Protein AF-A0AB35K4X9-F1 (afdb_monomer_lite)

Sequence (150 aa):
MNKKLKATFRNKPYPLAIEMRPLWRICLVILIIKNMIIKNRATDLKKLNILLWMTIKHQNRQIFERFLLDKNAPIPFISSDQANYVAIELAFNKDFIKLSYDEKIYLTSKSEHLYNLIIENNLFKDEIDFMSNFGYRLTQKNIDKIIGKS

Organism: NCBI:txid1785128

pLDDT: mean 88.16, std 12.35, range [44.03, 98.19]

Radius of gyration: 18.97 Å; chains: 1; bounding box: 40×63×52 Å

Foldseek 3Di:
DDDDDDDDDDPDPDPDDLLLDLVSLLLLLLLLCVLCVVVVHWDAPLLSLVLSQCLPPPVCVVLLQCVLPPVPRDQDADDDDVSNVVSVVVCVVVQQWDADPVRTIDGDPVSVVSNVVCVVVVHPVVSNVSCNVGSNSCDPVSSCVNVVND

Structure (mmCIF, N/CA/C/O backbone):
data_AF-A0AB35K4X9-F1
#
_entry.id   AF-A0AB35K4X9-F1
#
loop_
_atom_site.group_PDB
_atom_site.id
_atom_site.type_symbol
_atom_site.label_atom_id
_atom_site.label_alt_id
_atom_site.label_comp_id
_atom_site.label_asym_id
_atom_site.label_entity_id
_atom_site.label_seq_id
_atom_site.pdbx_PDB_ins_code
_atom_site.Cartn_x
_atom_site.Cartn_y
_atom_site.Cartn_z
_atom_site.occupancy
_atom_site.B_iso_or_equiv
_atom_site.auth_seq_id
_atom_site.auth_comp_id
_atom_site.auth_asym_id
_atom_site.auth_atom_id
_atom_site.pdbx_PDB_model_num
ATOM 1 N N . MET A 1 1 ? -14.667 52.652 -32.546 1.00 44.03 1 MET A N 1
ATOM 2 C CA . MET A 1 1 ? -15.553 51.465 -32.528 1.00 44.03 1 MET A CA 1
ATOM 3 C C . MET A 1 1 ? -14.891 50.390 -31.660 1.00 44.03 1 MET A C 1
ATOM 5 O O . MET A 1 1 ? -13.968 49.736 -32.122 1.00 44.03 1 MET A O 1
ATOM 9 N N . ASN A 1 2 ? -15.264 50.276 -30.378 1.00 48.00 2 ASN A N 1
ATOM 10 C CA . ASN A 1 2 ? -14.611 49.368 -29.418 1.00 48.00 2 ASN A CA 1
ATOM 11 C C . ASN A 1 2 ? -15.219 47.958 -29.494 1.00 48.00 2 ASN A C 1
ATOM 13 O O . ASN A 1 2 ? -16.334 47.737 -29.024 1.00 48.00 2 ASN A O 1
ATOM 17 N N . LYS A 1 3 ? -14.487 46.988 -30.057 1.00 57.12 3 LYS A N 1
ATOM 18 C CA . LYS A 1 3 ? -14.854 45.565 -29.972 1.00 57.12 3 LYS A CA 1
ATOM 19 C C . LYS A 1 3 ? -14.529 45.047 -28.567 1.00 57.12 3 LYS A C 1
ATOM 21 O O . LYS A 1 3 ? -13.366 44.856 -28.231 1.00 57.12 3 LYS A O 1
ATOM 26 N N . LYS A 1 4 ? -15.556 44.793 -27.749 1.00 59.56 4 LYS A N 1
ATOM 27 C CA . LYS A 1 4 ? -15.404 44.029 -26.501 1.00 59.56 4 LYS A CA 1
ATOM 28 C C . LYS A 1 4 ? -15.117 42.566 -26.846 1.00 59.56 4 LYS A C 1
ATOM 30 O O . LYS A 1 4 ? -15.972 41.880 -27.404 1.00 59.56 4 LYS A O 1
ATOM 35 N N . LEU A 1 5 ? -13.921 42.093 -26.505 1.00 65.56 5 LEU A N 1
ATOM 36 C CA . LEU A 1 5 ? -13.577 40.674 -26.542 1.00 65.56 5 LEU A CA 1
ATOM 37 C C . LEU A 1 5 ? -14.341 39.954 -25.426 1.00 65.56 5 LEU A C 1
ATOM 39 O O . LEU A 1 5 ? -14.222 40.301 -24.252 1.00 65.56 5 LEU A O 1
ATOM 43 N N . LYS A 1 6 ? -15.151 38.962 -25.796 1.00 66.12 6 LYS A N 1
ATOM 44 C CA . LYS A 1 6 ? -15.899 38.121 -24.858 1.00 66.12 6 LYS A CA 1
ATOM 45 C C . LYS A 1 6 ? -15.095 36.839 -24.643 1.00 66.12 6 LYS A C 1
ATOM 47 O O . LYS A 1 6 ? -15.059 35.985 -25.523 1.00 66.12 6 LYS A O 1
ATOM 52 N N . ALA A 1 7 ? -14.414 36.724 -23.504 1.00 64.06 7 ALA A N 1
ATOM 53 C CA . ALA A 1 7 ? -13.701 35.503 -23.142 1.00 64.06 7 ALA A CA 1
ATOM 54 C C . ALA A 1 7 ? -14.718 34.383 -22.872 1.00 64.06 7 ALA A C 1
ATOM 56 O O . ALA A 1 7 ? -15.477 34.430 -21.906 1.00 64.06 7 ALA A O 1
ATOM 57 N N . THR A 1 8 ? -14.772 33.385 -23.750 1.00 62.84 8 THR A N 1
ATOM 58 C CA . THR A 1 8 ? -15.554 32.163 -23.532 1.00 62.84 8 THR A CA 1
ATOM 59 C C . THR A 1 8 ? -14.665 31.099 -22.907 1.00 62.84 8 THR A C 1
ATOM 61 O O . THR A 1 8 ? -13.828 30.514 -23.593 1.00 62.84 8 THR A O 1
ATOM 64 N N . PHE A 1 9 ? -14.863 30.818 -21.620 1.00 63.72 9 PHE A N 1
ATOM 65 C CA . PHE A 1 9 ? -14.239 29.679 -20.952 1.00 63.72 9 PHE A CA 1
ATOM 66 C C . PHE A 1 9 ? -14.918 28.390 -21.423 1.00 63.72 9 PHE A C 1
ATOM 68 O O . PHE A 1 9 ? -16.064 28.109 -21.077 1.00 63.72 9 PHE A O 1
ATOM 75 N N . ARG A 1 10 ? -14.223 27.604 -22.250 1.00 55.53 10 ARG A N 1
ATOM 76 C CA . ARG A 1 10 ? -14.644 26.239 -22.584 1.00 55.53 10 ARG A CA 1
ATOM 77 C C . ARG A 1 10 ? -14.019 25.284 -21.572 1.00 55.53 10 ARG A C 1
ATOM 79 O O . ARG A 1 10 ? -12.851 24.934 -21.711 1.00 55.53 10 ARG A O 1
ATOM 86 N N . ASN A 1 11 ? -14.807 24.831 -20.598 1.00 56.41 11 ASN A N 1
ATOM 87 C CA . ASN A 1 11 ? -14.474 23.676 -19.760 1.00 56.41 11 ASN A CA 1
ATOM 88 C C . ASN A 1 11 ? -14.529 22.404 -20.620 1.00 56.41 11 ASN A C 1
ATOM 90 O O . ASN A 1 11 ? -15.514 21.669 -20.609 1.00 56.41 11 ASN A O 1
ATOM 94 N N . LYS A 1 12 ? -13.493 22.153 -21.425 1.00 56.94 12 LYS A N 1
ATOM 95 C CA . LYS A 1 12 ? -13.304 20.820 -21.999 1.00 56.94 12 LYS A CA 1
ATOM 96 C C . LYS A 1 12 ? -12.804 19.908 -20.874 1.00 56.94 12 LYS A C 1
ATOM 98 O O . LYS A 1 12 ? -11.791 20.251 -20.265 1.00 56.94 12 LYS A O 1
ATOM 103 N N . PRO A 1 13 ? -13.470 18.778 -20.580 1.00 58.12 13 PRO A N 1
ATOM 104 C CA . PRO A 1 13 ? -12.942 17.811 -19.630 1.00 58.12 13 PRO A CA 1
ATOM 105 C C . PRO A 1 13 ? -11.598 17.309 -20.164 1.00 58.12 13 PRO A C 1
ATOM 107 O O . PRO A 1 13 ? -11.534 16.684 -21.221 1.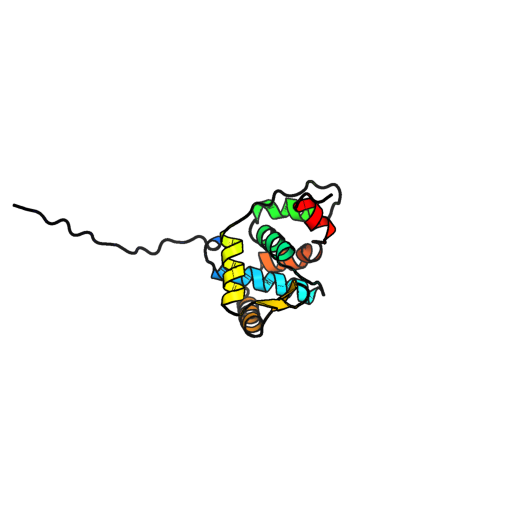00 58.12 13 PRO A O 1
ATOM 110 N N . TYR A 1 14 ? -10.511 17.645 -19.472 1.00 58.84 14 TYR A N 1
ATOM 111 C CA . TYR A 1 14 ? -9.199 17.113 -19.808 1.00 58.84 14 TYR A CA 1
ATOM 112 C C . TYR A 1 14 ? -9.155 15.645 -19.364 1.00 58.84 14 TYR A C 1
ATOM 114 O O . TYR A 1 14 ? -9.520 15.356 -18.218 1.00 58.84 14 TYR A O 1
ATOM 122 N N . PRO A 1 15 ? -8.729 14.704 -20.221 1.00 61.16 15 PRO A N 1
ATOM 123 C CA . PRO A 1 15 ? -8.514 13.330 -19.801 1.00 61.16 15 PRO A CA 1
ATOM 124 C C . PRO A 1 15 ? -7.328 13.293 -18.828 1.00 61.16 15 PRO A C 1
ATOM 126 O O . PRO A 1 15 ? -6.170 13.220 -19.225 1.00 61.16 15 PRO A O 1
ATOM 129 N N . LEU A 1 16 ? -7.613 13.377 -17.527 1.00 62.66 16 LEU A N 1
ATOM 130 C CA . LEU A 1 16 ? -6.619 13.125 -16.489 1.00 62.66 16 LEU A CA 1
ATOM 131 C C . LEU A 1 16 ? -6.256 11.641 -16.518 1.00 62.66 16 LEU A C 1
ATOM 133 O O . LEU A 1 16 ? -7.151 10.788 -16.400 1.00 62.66 16 LEU A O 1
ATOM 137 N N . ALA A 1 17 ? -4.955 11.361 -16.644 1.00 71.62 17 ALA A N 1
ATOM 138 C CA . ALA A 1 17 ? -4.402 10.027 -16.449 1.00 71.62 17 ALA A CA 1
ATOM 139 C C . ALA A 1 17 ? -4.940 9.448 -15.134 1.00 71.62 17 ALA A C 1
ATOM 141 O O . ALA A 1 17 ? -5.100 10.172 -14.148 1.00 71.62 17 ALA A O 1
ATOM 142 N N . ILE A 1 18 ? -5.266 8.156 -15.123 1.00 65.06 18 ILE A N 1
ATOM 143 C CA . ILE A 1 18 ? -5.948 7.529 -13.983 1.00 65.06 18 ILE A CA 1
ATOM 144 C C . ILE A 1 18 ? -5.150 7.684 -12.678 1.00 65.06 18 ILE A C 1
ATOM 146 O O . ILE A 1 18 ? -5.731 7.962 -11.632 1.00 65.06 18 ILE A O 1
ATOM 150 N N . GLU A 1 19 ? -3.819 7.664 -12.777 1.00 63.78 19 GLU A N 1
ATOM 151 C CA . GLU A 1 19 ? -2.874 7.877 -11.676 1.00 63.78 19 GLU A CA 1
ATOM 152 C C . GLU A 1 19 ? -2.970 9.267 -11.028 1.00 63.78 19 GLU A C 1
ATOM 154 O O . GLU A 1 19 ? -2.536 9.450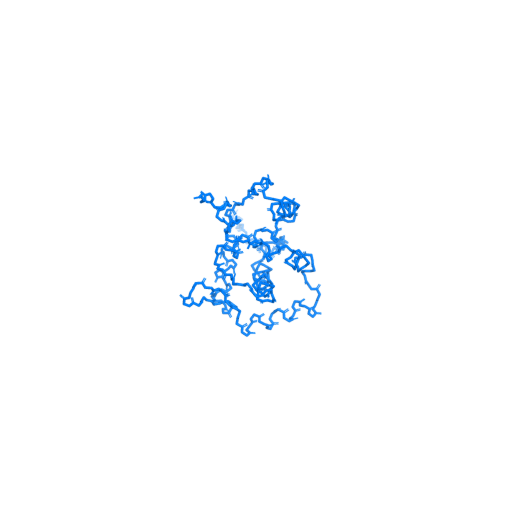 -9.890 1.00 63.78 19 GLU A O 1
ATOM 159 N N . MET A 1 20 ? -3.527 10.257 -11.731 1.00 70.81 20 MET A N 1
ATOM 160 C CA . MET A 1 20 ? -3.748 11.609 -11.209 1.00 70.81 20 MET A CA 1
ATOM 161 C C . MET A 1 20 ? -5.090 11.745 -10.484 1.00 70.81 20 MET A C 1
ATOM 163 O O . MET A 1 20 ? -5.362 12.790 -9.897 1.00 70.81 20 MET A O 1
ATOM 167 N N . ARG A 1 21 ? -5.954 10.722 -10.527 1.00 83.81 21 ARG A N 1
ATOM 168 C CA . ARG A 1 21 ? -7.271 10.759 -9.885 1.00 83.81 21 ARG A CA 1
ATOM 169 C C . ARG A 1 21 ? -7.124 10.363 -8.413 1.00 83.81 21 ARG A C 1
ATOM 171 O O . ARG A 1 21 ? -6.777 9.212 -8.141 1.00 83.81 21 ARG A O 1
ATOM 178 N N . PRO A 1 22 ? -7.453 11.247 -7.451 1.00 86.31 22 PRO A N 1
ATOM 179 C CA . PRO A 1 22 ? -7.302 10.938 -6.028 1.00 86.31 22 PRO A CA 1
ATOM 180 C C . PRO A 1 22 ? -8.057 9.677 -5.603 1.00 86.31 22 PRO A C 1
ATOM 182 O O . PRO A 1 22 ? -7.539 8.888 -4.821 1.00 86.31 22 PRO A O 1
ATOM 185 N N . LEU A 1 23 ? -9.244 9.440 -6.175 1.00 91.12 23 LEU A N 1
ATOM 186 C CA . LEU A 1 23 ? -10.045 8.250 -5.883 1.00 91.12 23 LEU A CA 1
ATOM 187 C C . LEU A 1 23 ? -9.312 6.948 -6.231 1.00 91.12 23 LEU A C 1
ATOM 189 O O . LEU A 1 23 ? -9.344 6.016 -5.439 1.00 91.12 23 LEU A O 1
ATOM 193 N N . TRP A 1 24 ? -8.615 6.892 -7.369 1.00 94.19 24 TRP A N 1
ATOM 194 C CA . TRP A 1 24 ? -7.866 5.697 -7.767 1.00 94.19 24 TRP A CA 1
ATOM 195 C C . TRP A 1 24 ? -6.750 5.385 -6.761 1.00 94.19 24 TRP A C 1
ATOM 197 O O . TRP A 1 24 ? -6.622 4.247 -6.317 1.00 94.19 24 TRP A O 1
ATOM 207 N N . ARG A 1 25 ? -6.013 6.406 -6.302 1.00 94.69 25 ARG A N 1
ATOM 208 C CA . ARG A 1 25 ? -4.984 6.236 -5.261 1.00 94.69 25 ARG A CA 1
ATOM 209 C C . ARG A 1 25 ? -5.573 5.862 -3.900 1.00 94.69 25 ARG A C 1
ATOM 211 O O . ARG A 1 25 ? -4.979 5.049 -3.202 1.00 94.69 25 ARG A O 1
ATOM 218 N N . ILE A 1 26 ? -6.740 6.396 -3.532 1.00 96.56 26 ILE A N 1
ATOM 219 C CA . ILE A 1 26 ? -7.456 5.984 -2.312 1.00 96.56 26 ILE A CA 1
ATOM 220 C C . ILE A 1 26 ? -7.835 4.499 -2.393 1.00 96.56 26 ILE A C 1
ATOM 222 O O . ILE A 1 26 ? -7.629 3.769 -1.425 1.00 96.56 26 ILE A O 1
ATOM 226 N N . CYS A 1 27 ? -8.318 4.024 -3.547 1.00 97.19 27 CYS A N 1
ATOM 227 C CA . CYS A 1 27 ? -8.579 2.600 -3.756 1.00 97.19 27 CYS A CA 1
ATOM 228 C C . CYS A 1 27 ? -7.309 1.763 -3.548 1.00 97.19 27 CYS A C 1
ATOM 230 O O . CYS A 1 27 ? -7.356 0.766 -2.832 1.00 97.19 27 CYS A O 1
ATOM 232 N N . LEU A 1 28 ? -6.163 2.195 -4.088 1.00 96.88 28 LEU A N 1
ATOM 233 C CA . LEU A 1 28 ? -4.887 1.513 -3.852 1.00 96.88 28 LEU A CA 1
ATOM 234 C C . LEU A 1 28 ? -4.482 1.499 -2.378 1.00 96.88 28 LEU A C 1
ATOM 236 O O . LEU A 1 28 ? -4.051 0.462 -1.886 1.00 96.88 28 LEU A O 1
ATOM 240 N N . VAL A 1 29 ? -4.647 2.610 -1.656 1.00 97.50 29 VAL A N 1
ATOM 241 C CA . VAL A 1 29 ? -4.386 2.673 -0.208 1.00 97.50 29 VAL A CA 1
ATOM 242 C C . VAL A 1 29 ? -5.196 1.604 0.530 1.00 97.50 29 VAL A C 1
ATOM 244 O O . VAL A 1 29 ? -4.636 0.848 1.324 1.00 97.50 29 VAL A O 1
ATOM 247 N N . ILE A 1 30 ? -6.492 1.497 0.228 1.00 98.00 30 ILE A N 1
ATOM 248 C CA . ILE A 1 30 ? -7.384 0.509 0.848 1.00 98.00 30 ILE A CA 1
ATOM 249 C C . ILE A 1 30 ? -6.950 -0.914 0.490 1.00 98.00 30 ILE A C 1
ATOM 251 O O . ILE A 1 30 ? -6.815 -1.744 1.387 1.00 98.00 30 ILE A O 1
ATOM 255 N N . LEU A 1 31 ? -6.678 -1.190 -0.790 1.00 97.62 31 LEU A N 1
ATOM 256 C CA . LEU A 1 31 ? -6.215 -2.499 -1.261 1.00 97.62 31 LEU A CA 1
ATOM 257 C C . LEU A 1 31 ? -4.917 -2.927 -0.578 1.00 97.62 31 LEU A C 1
ATOM 259 O O . LEU A 1 31 ? -4.804 -4.064 -0.121 1.00 97.62 31 LEU A O 1
ATOM 263 N N . ILE A 1 32 ? -3.958 -2.008 -0.464 1.00 97.31 32 ILE A N 1
ATOM 264 C CA . ILE A 1 32 ? -2.676 -2.256 0.189 1.00 97.31 32 ILE A CA 1
ATOM 265 C C . ILE A 1 32 ? -2.898 -2.635 1.650 1.00 97.31 32 ILE A C 1
ATOM 267 O O . ILE A 1 32 ? -2.436 -3.688 2.084 1.00 97.31 32 ILE A O 1
ATOM 271 N N . ILE A 1 33 ? -3.630 -1.818 2.410 1.00 97.31 33 ILE A N 1
ATOM 272 C CA . ILE A 1 33 ? -3.859 -2.081 3.835 1.00 97.31 33 ILE A CA 1
ATOM 273 C C . ILE A 1 33 ? -4.650 -3.382 4.013 1.00 97.31 33 ILE A C 1
ATOM 275 O O . ILE A 1 33 ? -4.284 -4.203 4.854 1.00 97.31 33 ILE A O 1
ATOM 279 N N . LYS A 1 34 ? -5.680 -3.623 3.191 1.00 97.38 34 LYS A N 1
ATOM 280 C CA . LYS A 1 34 ? -6.482 -4.852 3.243 1.00 97.38 34 LYS A CA 1
ATOM 281 C C . LYS A 1 34 ? -5.628 -6.089 2.995 1.00 97.38 34 LYS A C 1
ATOM 283 O O . LYS A 1 34 ? -5.719 -7.055 3.749 1.00 97.38 34 LYS A O 1
ATOM 288 N N . ASN A 1 35 ? -4.760 -6.048 1.986 1.00 96.38 35 ASN A N 1
ATOM 289 C CA . ASN A 1 35 ? -3.839 -7.137 1.680 1.00 96.38 35 ASN A CA 1
ATOM 290 C C . ASN A 1 35 ? -2.898 -7.428 2.859 1.00 96.38 35 ASN A C 1
ATOM 292 O O . ASN A 1 35 ? -2.708 -8.582 3.244 1.00 96.38 35 ASN A O 1
ATOM 296 N N . MET A 1 36 ? -2.369 -6.378 3.487 1.00 96.19 36 MET A N 1
ATOM 297 C CA . MET A 1 36 ? -1.496 -6.505 4.652 1.00 96.19 36 MET A CA 1
ATOM 298 C C . MET A 1 36 ? -2.225 -7.110 5.857 1.00 96.19 36 MET A C 1
ATOM 300 O O . MET A 1 36 ? -1.679 -8.010 6.497 1.00 96.19 36 MET A O 1
ATOM 304 N N . ILE A 1 37 ? -3.473 -6.703 6.111 1.00 95.12 37 ILE A N 1
ATOM 305 C CA . ILE A 1 37 ? -4.331 -7.293 7.150 1.00 95.12 37 ILE A CA 1
ATOM 306 C C . ILE A 1 37 ? -4.567 -8.784 6.876 1.00 95.12 37 ILE A C 1
ATOM 308 O O . ILE A 1 37 ? -4.360 -9.600 7.770 1.00 95.12 37 ILE A O 1
ATOM 312 N N . ILE A 1 38 ? -4.917 -9.162 5.639 1.00 95.12 38 ILE A N 1
ATOM 313 C CA . ILE A 1 38 ? -5.122 -10.569 5.240 1.00 95.12 38 ILE A CA 1
ATOM 314 C C . ILE A 1 38 ? -3.862 -11.410 5.492 1.00 95.12 38 ILE A C 1
ATOM 316 O O . ILE A 1 38 ? -3.947 -12.572 5.882 1.00 95.12 38 ILE A O 1
ATOM 320 N N . LYS A 1 39 ? -2.674 -10.827 5.305 1.00 95.00 39 LYS A N 1
ATOM 321 C CA . LYS A 1 39 ? -1.381 -11.480 5.570 1.00 95.00 39 LYS A CA 1
ATOM 322 C C . LYS A 1 39 ? -0.917 -11.355 7.029 1.00 95.00 39 LYS A C 1
ATOM 324 O O . LYS A 1 39 ? 0.231 -11.695 7.322 1.00 95.00 39 LYS A O 1
ATOM 329 N N . ASN A 1 40 ? -1.780 -10.880 7.928 1.00 94.25 40 ASN A N 1
ATOM 330 C CA . ASN A 1 40 ? -1.513 -10.642 9.347 1.00 94.25 40 ASN A CA 1
ATOM 331 C C . ASN A 1 40 ? -0.287 -9.739 9.589 1.00 94.25 40 ASN A C 1
ATOM 333 O O . ASN A 1 40 ? 0.615 -10.047 10.374 1.00 94.25 40 ASN A O 1
ATOM 337 N N . ARG A 1 41 ? -0.203 -8.633 8.842 1.00 93.56 41 ARG A N 1
ATOM 338 C CA . ARG A 1 41 ? 0.881 -7.650 8.921 1.00 93.56 41 ARG A CA 1
ATOM 339 C C . ARG A 1 41 ? 0.330 -6.263 9.229 1.00 93.56 41 ARG A C 1
ATOM 341 O O . ARG A 1 41 ? -0.523 -5.748 8.513 1.00 93.56 41 ARG A O 1
ATOM 348 N N . ALA A 1 42 ? 0.912 -5.616 10.234 1.00 92.06 42 ALA A N 1
ATOM 349 C CA . ALA A 1 42 ? 0.652 -4.212 10.512 1.00 92.06 42 ALA A CA 1
ATOM 350 C C . ALA A 1 42 ? 1.293 -3.299 9.449 1.00 92.06 42 ALA A C 1
ATOM 352 O O . ALA A 1 42 ? 2.346 -3.616 8.875 1.00 92.06 42 ALA A O 1
ATOM 353 N N . THR A 1 43 ? 0.658 -2.150 9.222 1.00 95.94 43 THR A N 1
ATOM 354 C CA . THR A 1 43 ? 1.105 -1.124 8.273 1.00 95.94 43 THR A CA 1
ATOM 355 C C . THR A 1 43 ? 1.121 0.227 8.972 1.00 95.94 43 THR A C 1
ATOM 357 O O . THR A 1 43 ? 0.111 0.636 9.529 1.00 95.94 43 THR A O 1
ATOM 360 N N . ASP A 1 44 ? 2.264 0.906 8.957 1.00 95.56 44 ASP A N 1
ATOM 361 C CA . ASP A 1 44 ? 2.384 2.308 9.361 1.00 95.56 44 ASP A CA 1
ATOM 362 C C . ASP A 1 44 ? 2.450 3.215 8.122 1.00 95.56 44 ASP A C 1
ATOM 364 O O . ASP A 1 44 ? 2.452 2.750 6.976 1.00 95.56 44 ASP A O 1
ATOM 368 N N . LEU A 1 45 ? 2.517 4.527 8.345 1.00 94.00 45 LEU A N 1
ATOM 369 C CA . LEU A 1 45 ? 2.518 5.514 7.268 1.00 94.00 45 LEU A CA 1
ATOM 370 C C . LEU A 1 45 ? 3.733 5.393 6.333 1.00 94.00 45 LEU A C 1
ATOM 372 O O . LEU A 1 45 ? 3.606 5.614 5.127 1.00 94.00 45 LEU A O 1
ATOM 376 N N . LYS A 1 46 ? 4.910 5.027 6.855 1.00 92.31 46 LYS A N 1
ATOM 377 C CA . LYS A 1 46 ? 6.131 4.877 6.042 1.00 92.31 46 LYS A CA 1
ATOM 378 C C . LYS A 1 46 ? 5.993 3.680 5.115 1.00 92.31 46 LYS A C 1
ATOM 380 O O . LYS A 1 46 ? 6.213 3.792 3.910 1.00 92.31 46 LYS A O 1
ATOM 385 N N . LYS A 1 47 ? 5.565 2.550 5.677 1.00 94.81 47 LYS A N 1
ATOM 386 C CA . LYS A 1 47 ? 5.307 1.321 4.937 1.00 94.81 47 LYS A CA 1
ATOM 387 C C . LYS A 1 47 ? 4.239 1.528 3.868 1.00 94.81 47 LYS A C 1
ATOM 389 O O . LYS A 1 47 ? 4.443 1.105 2.735 1.00 94.81 47 LYS A O 1
ATOM 394 N N . LEU A 1 48 ? 3.142 2.208 4.206 1.00 95.50 48 LEU A N 1
ATOM 395 C CA . LEU A 1 48 ? 2.068 2.510 3.261 1.00 95.50 48 LEU A CA 1
ATOM 396 C C . LEU A 1 48 ? 2.570 3.338 2.074 1.00 95.50 48 LEU A C 1
ATOM 398 O O . LEU A 1 48 ? 2.286 2.983 0.935 1.00 95.50 48 LEU A O 1
ATOM 402 N N . ASN A 1 49 ? 3.346 4.397 2.320 1.00 93.06 49 ASN A N 1
ATOM 403 C CA . ASN A 1 49 ? 3.895 5.233 1.248 1.00 93.06 49 ASN A CA 1
ATOM 404 C C . ASN A 1 49 ? 4.796 4.444 0.289 1.00 93.06 49 ASN A C 1
ATOM 406 O O . ASN A 1 49 ? 4.669 4.584 -0.928 1.00 93.06 49 ASN A O 1
ATOM 410 N N . ILE A 1 50 ? 5.669 3.585 0.825 1.00 92.88 50 ILE A N 1
ATOM 411 C CA . ILE A 1 50 ? 6.545 2.730 0.012 1.00 92.88 50 ILE A CA 1
ATOM 412 C C . ILE A 1 50 ? 5.712 1.745 -0.813 1.00 92.88 50 ILE A C 1
ATOM 414 O O . ILE A 1 50 ? 5.892 1.665 -2.026 1.00 92.88 50 ILE A O 1
ATOM 418 N N . LEU A 1 51 ? 4.763 1.040 -0.189 1.00 94.44 51 LEU A N 1
ATOM 419 C CA . LEU A 1 51 ? 3.892 0.090 -0.889 1.00 94.44 51 LEU A CA 1
ATOM 420 C C . LEU A 1 51 ? 3.057 0.771 -1.978 1.00 94.44 51 LEU A C 1
ATOM 422 O O . LEU A 1 51 ? 2.893 0.214 -3.062 1.00 94.44 51 LEU A O 1
ATOM 426 N N . LEU A 1 52 ? 2.571 1.987 -1.728 1.00 93.94 52 LEU A N 1
ATOM 427 C CA . LEU A 1 52 ? 1.814 2.755 -2.710 1.00 93.94 52 LEU A CA 1
ATOM 428 C C . LEU A 1 52 ? 2.686 3.113 -3.918 1.00 93.94 52 LEU A C 1
ATOM 430 O O . LEU A 1 52 ? 2.278 2.894 -5.056 1.00 93.94 52 LEU A O 1
ATOM 434 N N . TRP A 1 53 ? 3.919 3.570 -3.687 1.00 91.75 53 TRP A N 1
ATOM 435 C CA . TRP A 1 53 ? 4.870 3.850 -4.765 1.00 91.75 53 TRP A CA 1
ATOM 436 C C . TRP A 1 53 ? 5.192 2.598 -5.590 1.00 91.75 53 TRP A C 1
ATOM 438 O O . TRP A 1 53 ? 5.143 2.637 -6.821 1.00 91.75 53 TRP A O 1
ATOM 448 N N . MET A 1 54 ? 5.454 1.476 -4.913 1.00 91.25 54 MET A N 1
ATOM 449 C CA . MET A 1 54 ? 5.712 0.172 -5.535 1.00 91.25 54 MET A CA 1
ATOM 450 C C . MET A 1 54 ? 4.554 -0.297 -6.417 1.00 91.25 54 MET A C 1
ATOM 452 O O . MET A 1 54 ? 4.773 -0.836 -7.499 1.00 91.25 54 MET A O 1
ATOM 456 N N . THR A 1 55 ? 3.326 -0.082 -5.949 1.00 92.12 55 THR A N 1
ATOM 457 C CA . THR A 1 55 ? 2.113 -0.537 -6.634 1.00 92.12 55 THR A CA 1
ATOM 458 C C . THR A 1 55 ? 1.845 0.281 -7.897 1.00 92.12 55 THR A C 1
ATOM 460 O O . THR A 1 55 ? 1.543 -0.300 -8.940 1.00 92.12 55 THR A O 1
ATOM 463 N N . ILE A 1 56 ? 2.013 1.610 -7.814 1.00 90.62 56 ILE A N 1
ATOM 464 C CA . ILE A 1 56 ? 1.746 2.560 -8.907 1.00 90.62 56 ILE A CA 1
ATOM 465 C C . ILE A 1 56 ? 2.806 2.479 -10.012 1.00 90.62 56 ILE A C 1
ATOM 467 O O . ILE A 1 56 ? 2.485 2.574 -11.192 1.00 90.62 56 ILE A O 1
ATOM 471 N N . LYS A 1 57 ? 4.094 2.338 -9.676 1.00 85.44 57 LYS A N 1
ATOM 472 C CA . LYS A 1 57 ? 5.176 2.390 -10.675 1.00 85.44 57 LYS A CA 1
ATOM 473 C C . LYS A 1 57 ? 5.410 1.034 -11.336 1.00 85.44 57 LYS A C 1
ATOM 475 O O . LYS A 1 57 ? 6.436 0.396 -11.112 1.00 85.44 57 LYS A O 1
ATOM 480 N N . HIS A 1 58 ? 4.487 0.639 -12.219 1.00 81.00 58 HIS A N 1
ATOM 481 C CA . HIS A 1 58 ? 4.534 -0.621 -12.979 1.00 81.00 58 HIS A CA 1
ATOM 482 C C . HIS A 1 58 ? 5.897 -0.883 -13.637 1.00 81.00 58 HIS A C 1
ATOM 484 O O . HIS A 1 58 ? 6.443 -1.976 -13.516 1.00 81.00 58 HIS A O 1
ATOM 490 N N . GLN A 1 59 ? 6.490 0.143 -14.253 1.00 81.88 59 GLN A N 1
ATOM 491 C CA . GLN A 1 59 ? 7.791 0.055 -14.928 1.00 81.88 59 GLN A CA 1
ATOM 492 C C . GLN A 1 59 ? 8.961 -0.322 -13.995 1.00 81.88 59 GLN A C 1
ATOM 494 O O . GLN A 1 59 ? 9.973 -0.839 -14.456 1.00 81.88 59 GLN A O 1
ATOM 499 N N . ASN A 1 60 ? 8.810 -0.122 -12.681 1.00 84.31 60 ASN A N 1
ATOM 500 C CA . ASN A 1 60 ? 9.829 -0.435 -11.679 1.00 84.31 60 ASN A CA 1
ATOM 501 C C . ASN A 1 60 ? 9.525 -1.728 -10.901 1.00 84.31 60 ASN A C 1
ATOM 503 O O . ASN A 1 60 ? 10.315 -2.099 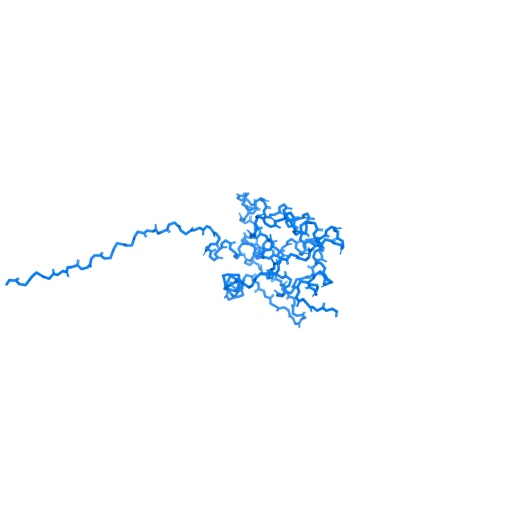-10.030 1.00 84.31 60 ASN A O 1
ATOM 507 N N . ARG A 1 61 ? 8.419 -2.433 -11.194 1.00 86.81 61 ARG A N 1
ATOM 508 C CA . ARG A 1 61 ? 7.996 -3.627 -10.436 1.00 86.81 61 ARG A CA 1
ATOM 509 C C . ARG A 1 61 ? 9.082 -4.693 -10.370 1.00 86.81 61 ARG A C 1
ATOM 511 O O . ARG A 1 61 ? 9.410 -5.138 -9.279 1.00 86.81 61 ARG A O 1
ATOM 518 N N . GLN A 1 62 ? 9.736 -5.003 -11.488 1.00 89.06 62 GLN A N 1
ATOM 519 C CA . GLN A 1 62 ? 10.810 -6.005 -11.520 1.00 89.06 62 GLN A CA 1
ATOM 520 C C . GLN A 1 62 ? 11.983 -5.664 -10.586 1.00 89.06 62 GLN A C 1
ATOM 522 O O . GLN A 1 62 ? 12.574 -6.555 -9.978 1.00 89.06 62 GLN A O 1
ATOM 527 N N . ILE A 1 63 ? 12.320 -4.378 -10.447 1.00 90.19 63 ILE A N 1
ATOM 528 C CA . ILE A 1 63 ? 13.385 -3.927 -9.539 1.00 90.19 63 ILE A CA 1
ATOM 529 C C . ILE A 1 63 ? 12.958 -4.178 -8.091 1.00 90.19 63 ILE A C 1
ATOM 531 O O . ILE A 1 63 ? 13.737 -4.705 -7.299 1.00 90.19 63 ILE A O 1
ATOM 535 N N . PHE A 1 64 ? 11.705 -3.863 -7.755 1.00 89.75 64 PHE A N 1
ATOM 536 C CA . PHE A 1 64 ? 11.159 -4.143 -6.430 1.00 89.75 64 PHE A CA 1
ATOM 537 C C . PHE A 1 64 ? 11.070 -5.624 -6.120 1.00 89.75 64 PHE A C 1
ATOM 539 O O . PHE A 1 64 ? 11.438 -6.034 -5.026 1.00 89.75 64 PHE A O 1
ATOM 546 N N . GLU A 1 65 ? 10.593 -6.426 -7.063 1.00 91.50 65 GLU A N 1
ATOM 547 C CA . GLU A 1 65 ? 10.501 -7.872 -6.906 1.00 91.50 65 GLU A CA 1
ATOM 548 C C . GLU A 1 65 ? 11.878 -8.454 -6.591 1.00 91.50 65 GLU A C 1
ATOM 550 O O . GLU A 1 65 ? 12.030 -9.166 -5.600 1.00 91.50 65 GLU A O 1
ATOM 555 N N . ARG A 1 66 ? 12.909 -8.064 -7.354 1.00 92.19 66 ARG A N 1
ATOM 556 C CA . ARG A 1 66 ? 14.297 -8.460 -7.080 1.00 92.19 66 ARG A CA 1
ATOM 557 C C . ARG A 1 66 ? 14.758 -8.004 -5.702 1.00 92.19 66 ARG A C 1
ATOM 559 O O . ARG A 1 66 ? 15.254 -8.828 -4.948 1.00 92.19 66 ARG A O 1
ATOM 566 N N . PHE A 1 67 ? 14.542 -6.742 -5.342 1.00 92.44 67 PHE A N 1
ATOM 567 C CA . PHE A 1 67 ? 14.904 -6.213 -4.023 1.00 92.4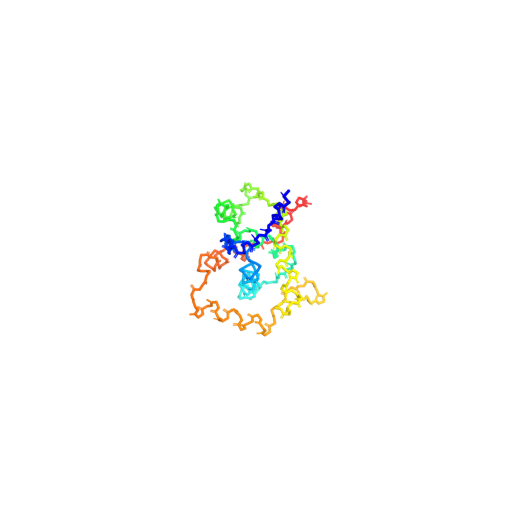4 67 PHE A CA 1
ATOM 568 C C . PHE A 1 67 ? 14.213 -6.941 -2.858 1.00 92.44 67 PHE A C 1
ATOM 570 O O . PHE A 1 67 ? 14.788 -7.106 -1.783 1.00 92.44 67 PHE A O 1
ATOM 577 N N . LEU A 1 68 ? 12.972 -7.389 -3.053 1.00 91.62 68 LEU A N 1
ATOM 578 C CA . LEU A 1 68 ? 12.212 -8.117 -2.038 1.00 91.62 68 LEU A CA 1
ATOM 579 C C . LEU A 1 68 ? 12.589 -9.603 -1.938 1.00 91.62 68 LEU A C 1
ATOM 581 O O . LEU A 1 68 ? 12.332 -10.216 -0.898 1.00 91.62 68 LEU A O 1
ATOM 585 N N . LEU A 1 69 ? 13.146 -10.189 -2.999 1.00 91.25 69 LEU A N 1
ATOM 586 C CA . LEU A 1 69 ? 13.518 -11.605 -3.067 1.00 91.25 69 LEU A CA 1
ATOM 587 C C . LEU A 1 69 ? 15.006 -11.846 -2.783 1.00 91.25 69 LEU A C 1
ATOM 589 O O . LEU A 1 69 ? 15.346 -12.842 -2.146 1.00 91.25 69 LEU A O 1
ATOM 593 N N . ASP A 1 70 ? 15.875 -10.940 -3.220 1.00 90.94 70 ASP A N 1
ATOM 594 C CA . ASP A 1 70 ? 17.327 -11.037 -3.111 1.00 90.94 70 ASP A CA 1
ATOM 595 C C . ASP A 1 70 ? 17.880 -9.932 -2.200 1.00 90.94 70 ASP A C 1
ATOM 597 O O . ASP A 1 70 ? 17.684 -8.738 -2.417 1.00 90.94 70 ASP A O 1
ATOM 601 N N . LYS A 1 71 ? 18.629 -10.337 -1.171 1.00 79.50 71 LYS A N 1
ATOM 602 C CA . LYS A 1 71 ? 19.239 -9.422 -0.196 1.00 79.50 71 LYS A CA 1
ATOM 603 C C . LYS A 1 71 ? 20.361 -8.565 -0.789 1.00 79.50 71 LYS A C 1
ATOM 605 O O . LYS A 1 71 ? 20.661 -7.526 -0.195 1.00 79.50 71 LYS A O 1
ATOM 610 N N . ASN A 1 72 ? 20.960 -9.016 -1.892 1.00 85.81 72 ASN A N 1
ATOM 611 C CA . ASN A 1 72 ? 22.066 -8.364 -2.592 1.00 85.81 72 ASN A CA 1
ATOM 612 C C . ASN A 1 72 ? 21.591 -7.499 -3.766 1.00 85.81 72 ASN A C 1
ATOM 614 O O . ASN A 1 72 ? 22.402 -6.817 -4.392 1.00 85.81 72 ASN A O 1
ATOM 618 N N . ALA A 1 73 ? 20.293 -7.519 -4.074 1.00 89.19 73 ALA A N 1
ATOM 619 C CA . ALA A 1 73 ? 19.737 -6.695 -5.130 1.00 89.19 73 ALA A CA 1
ATOM 620 C C . ALA A 1 73 ? 19.874 -5.195 -4.802 1.00 89.19 73 ALA A C 1
ATOM 622 O O . ALA A 1 73 ? 19.840 -4.799 -3.629 1.00 89.19 73 ALA A O 1
ATOM 623 N N . PRO A 1 74 ? 20.012 -4.344 -5.836 1.00 86.94 74 PRO A N 1
ATOM 624 C CA . PRO A 1 74 ? 20.123 -2.907 -5.649 1.00 86.94 74 PRO A CA 1
ATOM 625 C C . PRO A 1 74 ? 18.876 -2.344 -4.965 1.00 86.94 74 PRO A C 1
ATOM 627 O O . PRO A 1 74 ? 17.750 -2.779 -5.219 1.00 86.94 74 PRO A O 1
ATOM 630 N N . ILE A 1 75 ? 19.088 -1.343 -4.109 1.00 89.88 75 ILE A N 1
ATOM 631 C CA . ILE A 1 75 ? 17.998 -0.633 -3.440 1.00 89.88 75 ILE A CA 1
ATOM 632 C C . ILE A 1 75 ? 17.222 0.155 -4.508 1.00 89.88 75 ILE A C 1
ATOM 634 O O . ILE A 1 75 ? 17.830 0.935 -5.246 1.00 89.88 75 ILE A O 1
ATOM 638 N N . PRO A 1 76 ? 15.896 -0.030 -4.624 1.00 89.75 76 PRO A N 1
ATOM 639 C CA . PRO A 1 76 ? 15.093 0.709 -5.582 1.00 89.75 76 PRO A CA 1
ATOM 640 C C . PRO A 1 76 ? 15.060 2.189 -5.205 1.00 89.75 76 PRO A C 1
ATOM 642 O O . PRO A 1 76 ? 14.857 2.546 -4.044 1.00 89.75 76 PRO A O 1
ATOM 645 N N . PHE A 1 77 ? 15.206 3.059 -6.202 1.00 85.56 77 PHE A N 1
ATOM 646 C CA . PHE A 1 77 ? 15.006 4.488 -6.004 1.00 85.56 77 PHE A CA 1
ATOM 647 C C . PHE A 1 77 ? 13.521 4.770 -5.767 1.00 85.56 77 PHE A C 1
ATOM 649 O O . PHE A 1 77 ? 12.693 4.471 -6.629 1.00 85.56 77 PHE A O 1
ATOM 656 N N . ILE A 1 78 ? 13.195 5.358 -4.615 1.00 86.25 78 ILE A N 1
ATOM 657 C CA . ILE A 1 78 ? 11.847 5.818 -4.276 1.00 86.25 78 ILE A CA 1
ATOM 658 C C . ILE A 1 78 ? 11.894 7.328 -4.090 1.00 86.25 78 ILE A C 1
ATOM 660 O O . ILE A 1 78 ? 12.679 7.842 -3.297 1.00 86.25 78 ILE A O 1
ATOM 664 N N . SER A 1 79 ? 11.030 8.035 -4.811 1.00 80.88 79 SER A N 1
ATOM 665 C CA . SER A 1 79 ? 10.863 9.480 -4.674 1.00 80.88 79 SER A CA 1
ATOM 666 C C . SER A 1 79 ? 9.660 9.815 -3.796 1.00 80.88 79 SER A C 1
ATOM 668 O O . SER A 1 79 ? 8.686 9.059 -3.732 1.00 80.88 79 SER A O 1
ATOM 670 N N . SER A 1 80 ? 9.679 10.997 -3.180 1.00 77.81 80 SER A N 1
ATOM 671 C CA . SER A 1 80 ? 8.453 11.595 -2.659 1.00 77.81 80 SER A CA 1
ATOM 672 C C . SER A 1 80 ? 7.489 11.890 -3.816 1.00 77.81 80 SER A C 1
ATOM 674 O O . SER A 1 80 ? 7.895 12.325 -4.893 1.00 77.81 80 SER A O 1
ATOM 676 N N . ASP A 1 81 ? 6.202 11.619 -3.605 1.00 84.19 81 ASP A N 1
ATOM 677 C CA . ASP A 1 81 ? 5.136 11.942 -4.554 1.00 84.19 81 ASP A CA 1
ATOM 678 C C . ASP A 1 81 ? 4.014 12.655 -3.795 1.00 84.19 81 ASP A C 1
ATOM 680 O O . ASP A 1 81 ? 3.329 12.056 -2.963 1.00 84.19 81 ASP A O 1
ATOM 684 N N . GLN A 1 82 ? 3.824 13.944 -4.084 1.00 88.12 82 GLN A N 1
ATOM 685 C CA . GLN A 1 82 ? 2.810 14.767 -3.426 1.00 88.12 82 GLN A CA 1
ATOM 686 C C . GLN A 1 82 ? 1.398 14.197 -3.606 1.00 88.12 82 GLN A C 1
ATOM 688 O O . GLN A 1 82 ? 0.579 14.283 -2.693 1.00 88.12 82 GLN A O 1
ATOM 693 N N . ALA A 1 83 ? 1.107 13.561 -4.742 1.00 89.44 83 ALA A N 1
ATOM 694 C CA . ALA A 1 83 ? -0.203 12.970 -4.980 1.00 89.44 83 ALA A CA 1
ATOM 695 C C . ALA A 1 83 ? -0.449 11.721 -4.113 1.00 89.44 83 ALA A C 1
ATOM 697 O O . ALA A 1 83 ? -1.602 11.432 -3.792 1.00 89.44 83 ALA A O 1
ATOM 698 N N . ASN A 1 84 ? 0.603 11.011 -3.677 1.00 91.19 84 ASN A N 1
ATOM 699 C CA . ASN A 1 84 ? 0.471 9.925 -2.699 1.00 91.19 84 ASN A CA 1
ATOM 700 C C . ASN A 1 84 ? 0.089 10.485 -1.331 1.00 91.19 84 ASN A C 1
ATOM 702 O O . ASN A 1 84 ? -0.865 10.002 -0.723 1.00 91.19 84 ASN A O 1
ATOM 706 N N . TYR A 1 85 ? 0.783 11.535 -0.885 1.00 91.75 85 TYR A N 1
ATOM 707 C CA . TYR A 1 85 ? 0.487 12.184 0.391 1.00 91.75 85 TYR A CA 1
ATOM 708 C C . TYR A 1 85 ? -0.938 12.731 0.430 1.00 91.75 85 TYR A C 1
ATOM 710 O O . TYR A 1 85 ? -1.678 12.415 1.357 1.00 91.75 85 TYR A O 1
ATOM 718 N N . VAL A 1 86 ? -1.357 13.451 -0.615 1.00 92.62 86 VAL A N 1
ATOM 719 C CA . VAL A 1 86 ? -2.725 13.976 -0.727 1.00 92.62 86 VAL A CA 1
ATOM 720 C C . VAL A 1 86 ? -3.758 12.847 -0.713 1.00 92.62 86 VAL A C 1
ATOM 722 O O . VAL A 1 86 ? -4.786 12.966 -0.054 1.00 92.62 86 VAL A O 1
ATOM 725 N N . ALA A 1 87 ? -3.513 11.730 -1.404 1.00 94.38 87 ALA A N 1
ATOM 726 C CA . ALA A 1 87 ? -4.445 10.603 -1.399 1.00 94.38 87 ALA A CA 1
ATOM 727 C C . ALA A 1 87 ? -4.577 9.951 -0.013 1.00 94.38 87 ALA A C 1
ATOM 729 O O . ALA A 1 87 ? -5.690 9.633 0.405 1.00 94.38 87 ALA A O 1
ATOM 730 N N . ILE A 1 88 ? -3.466 9.779 0.708 1.00 95.69 88 ILE A N 1
ATOM 731 C CA . ILE A 1 88 ? -3.469 9.233 2.071 1.00 95.69 88 ILE A CA 1
ATOM 732 C C . ILE A 1 88 ? -4.174 10.197 3.033 1.00 95.69 88 ILE A C 1
ATOM 734 O O . ILE A 1 88 ? -5.025 9.772 3.811 1.00 95.69 88 ILE A O 1
ATOM 738 N N . GLU A 1 89 ? -3.881 11.494 2.947 1.00 95.62 89 GLU A N 1
ATOM 739 C CA . GLU A 1 89 ? -4.540 12.529 3.747 1.00 95.62 89 GLU A CA 1
ATOM 740 C C . GLU A 1 89 ? -6.054 12.556 3.494 1.00 95.62 89 GLU A C 1
ATOM 742 O O . GLU A 1 89 ? -6.852 12.564 4.431 1.00 95.62 89 GLU A O 1
ATOM 747 N N . LEU A 1 90 ? -6.475 12.486 2.228 1.00 96.31 90 LEU A N 1
ATOM 748 C CA . LEU A 1 90 ? -7.887 12.371 1.875 1.00 96.31 90 LEU A CA 1
ATOM 749 C C . LEU A 1 90 ? -8.510 11.082 2.418 1.00 96.31 90 LEU A C 1
ATOM 751 O O . LEU A 1 90 ? -9.660 11.116 2.851 1.00 96.31 90 LEU A O 1
ATOM 755 N N . ALA A 1 91 ? -7.786 9.961 2.420 1.00 97.50 91 ALA A N 1
ATOM 756 C CA . ALA A 1 91 ? -8.279 8.708 2.986 1.00 97.50 91 ALA A CA 1
ATOM 757 C C . ALA A 1 91 ? -8.524 8.820 4.503 1.00 97.50 91 ALA A C 1
ATOM 759 O O . ALA A 1 91 ? -9.550 8.330 4.980 1.00 97.50 91 ALA A O 1
ATOM 760 N N . PHE A 1 92 ? -7.650 9.512 5.244 1.00 97.38 92 PHE A N 1
ATOM 761 C CA . PHE A 1 92 ? -7.883 9.840 6.657 1.00 97.38 92 PHE A CA 1
ATOM 762 C C . PHE A 1 92 ? -9.085 10.778 6.824 1.00 97.38 92 PHE A C 1
ATOM 764 O O . PHE A 1 92 ? -10.041 10.451 7.523 1.00 97.38 92 PHE A O 1
ATOM 771 N N . ASN A 1 93 ? -9.092 11.911 6.117 1.00 97.12 93 ASN A N 1
ATOM 772 C CA . ASN A 1 93 ? -10.131 12.939 6.243 1.00 97.12 93 ASN A CA 1
ATOM 773 C C . ASN A 1 93 ? -11.527 12.457 5.819 1.00 97.12 93 ASN A C 1
ATOM 775 O O . ASN A 1 93 ? -12.542 12.991 6.263 1.00 97.12 93 ASN A O 1
ATOM 779 N N . LYS A 1 94 ? -11.603 11.464 4.927 1.00 96.31 94 LYS A N 1
ATOM 780 C CA . LYS A 1 94 ? -12.862 10.848 4.483 1.00 96.31 94 LYS A CA 1
ATOM 781 C C . LYS A 1 94 ? -13.254 9.615 5.293 1.00 96.31 94 LYS A C 1
ATOM 783 O O . LYS A 1 94 ? -14.226 8.963 4.903 1.00 96.31 94 LYS A O 1
ATOM 788 N N . ASP A 1 95 ? -12.553 9.328 6.385 1.00 97.44 95 ASP A N 1
ATOM 789 C CA . ASP A 1 95 ? -12.822 8.213 7.291 1.00 97.44 95 ASP A CA 1
ATOM 790 C C . ASP A 1 95 ? -12.742 6.838 6.611 1.00 97.44 95 ASP A C 1
ATOM 792 O O . ASP A 1 95 ? -13.497 5.924 6.927 1.00 97.44 95 ASP A O 1
ATOM 796 N N . PHE A 1 96 ? -11.855 6.683 5.626 1.00 98.12 96 PHE A N 1
ATOM 797 C CA . PHE A 1 96 ? -11.540 5.372 5.052 1.00 98.12 96 PHE A CA 1
ATOM 798 C C . PHE A 1 96 ? -10.513 4.637 5.922 1.00 98.12 96 PHE A C 1
ATOM 800 O O . PHE A 1 96 ? -10.620 3.430 6.154 1.00 98.12 96 PHE A O 1
ATOM 807 N N . ILE A 1 97 ? -9.526 5.358 6.437 1.00 97.88 97 ILE A N 1
ATOM 808 C CA . ILE A 1 97 ? -8.458 4.791 7.258 1.00 97.88 97 ILE A CA 1
ATOM 809 C C . ILE A 1 97 ? -8.312 5.584 8.549 1.00 97.88 97 ILE A C 1
ATOM 811 O O . ILE A 1 97 ? -8.621 6.774 8.594 1.00 97.88 97 ILE A O 1
ATOM 815 N N . LYS A 1 98 ? -7.822 4.925 9.596 1.00 97.12 98 LYS A N 1
ATOM 816 C CA . LYS A 1 98 ? -7.557 5.538 10.899 1.00 97.12 98 LYS A CA 1
ATOM 817 C C . LYS A 1 98 ? -6.218 5.081 11.448 1.00 97.12 98 LYS A C 1
ATOM 819 O O . LYS A 1 98 ? -5.724 4.018 11.078 1.00 97.12 98 LYS A O 1
ATOM 824 N N . LEU A 1 99 ? -5.654 5.902 12.329 1.00 96.19 99 LEU A N 1
ATOM 825 C CA . LEU A 1 99 ? -4.440 5.594 13.070 1.00 96.19 99 LEU A CA 1
ATOM 826 C C . LEU A 1 99 ? -4.819 5.073 14.461 1.00 96.19 99 LEU A C 1
ATOM 828 O O . LEU A 1 99 ? -5.678 5.650 15.130 1.00 96.19 99 LEU A O 1
ATOM 832 N N . SER A 1 100 ? -4.216 3.970 14.882 1.00 92.94 100 SER A N 1
ATOM 833 C CA . SER A 1 100 ? -4.287 3.467 16.252 1.00 92.94 100 SER A CA 1
ATOM 834 C C . SER A 1 100 ? -3.247 4.154 17.142 1.00 92.94 100 SER A C 1
ATOM 836 O O . SER A 1 100 ? -2.365 4.870 16.664 1.00 92.94 100 SER A O 1
ATOM 838 N N . TYR A 1 101 ? -3.337 3.919 18.454 1.00 88.94 101 TYR A N 1
ATOM 839 C CA . TYR A 1 101 ? -2.393 4.465 19.435 1.00 88.94 101 TYR A CA 1
ATOM 840 C C . TYR A 1 101 ? -0.936 4.028 19.198 1.00 88.94 101 TYR A C 1
ATOM 842 O O . TYR A 1 101 ? -0.022 4.761 19.551 1.00 88.94 101 TYR A O 1
ATOM 850 N N . ASP A 1 102 ? -0.709 2.867 18.577 1.00 91.88 102 ASP A N 1
ATOM 851 C CA . ASP A 1 102 ? 0.610 2.325 18.215 1.00 91.88 102 ASP A CA 1
ATOM 852 C C . ASP A 1 102 ? 1.064 2.714 16.790 1.00 91.88 102 ASP A C 1
ATOM 854 O O . ASP A 1 102 ? 1.901 2.040 16.180 1.00 91.88 102 ASP A O 1
ATOM 858 N N . GLU A 1 103 ? 0.501 3.798 16.245 1.00 93.31 103 GLU A N 1
ATOM 859 C CA . GLU A 1 103 ? 0.809 4.357 14.919 1.00 93.31 103 GLU A CA 1
ATOM 860 C C . GLU A 1 103 ? 0.551 3.393 13.747 1.00 93.31 103 GLU A C 1
ATOM 862 O O . GLU A 1 103 ? 1.130 3.527 12.660 1.00 93.31 103 GLU A O 1
ATOM 867 N N . LYS A 1 104 ? -0.323 2.399 13.941 1.00 95.50 104 LYS A N 1
ATOM 868 C CA . LYS A 1 104 ? -0.737 1.482 12.875 1.00 95.50 104 LYS A CA 1
ATOM 869 C C . LYS A 1 104 ? -2.002 1.976 12.205 1.00 95.50 104 LYS A C 1
ATOM 871 O O . LYS A 1 104 ? -2.859 2.622 12.798 1.00 95.50 104 LYS A O 1
ATOM 876 N N . ILE A 1 105 ? -2.098 1.684 10.919 1.00 97.06 105 ILE A N 1
ATOM 877 C CA . ILE A 1 105 ? -3.220 2.083 10.087 1.00 97.06 105 ILE A CA 1
ATOM 878 C C . ILE A 1 105 ? -4.197 0.916 10.001 1.00 97.06 105 ILE A C 1
ATOM 880 O O . ILE A 1 105 ? -3.804 -0.202 9.661 1.00 97.06 105 ILE A O 1
ATOM 884 N N . TYR A 1 106 ? -5.471 1.187 10.269 1.00 95.88 106 TYR A N 1
ATOM 885 C CA . TYR A 1 106 ? -6.561 0.226 10.123 1.00 95.88 106 TYR A CA 1
ATOM 886 C C . TYR A 1 106 ? -7.672 0.762 9.216 1.00 95.88 106 TYR A C 1
ATOM 888 O O . TYR A 1 106 ? -7.818 1.973 9.020 1.00 95.88 106 TYR A O 1
ATOM 896 N N . LEU A 1 107 ? -8.439 -0.164 8.637 1.00 97.50 107 LEU A N 1
ATOM 897 C CA . LEU A 1 107 ? -9.573 0.136 7.765 1.00 97.50 107 LEU A CA 1
ATOM 898 C C . LEU A 1 107 ? -10.844 0.370 8.584 1.00 97.50 107 LEU A C 1
ATOM 900 O O . LEU A 1 107 ? -11.079 -0.291 9.594 1.00 97.50 107 LEU A O 1
ATOM 904 N N . THR A 1 108 ? -11.682 1.292 8.121 1.00 98.19 108 THR A N 1
ATOM 905 C CA . THR A 1 108 ? -13.034 1.505 8.653 1.00 98.19 108 THR A CA 1
ATOM 906 C C . THR A 1 108 ? -14.070 0.671 7.891 1.00 98.19 108 THR A C 1
ATOM 908 O O . THR A 1 108 ? -13.792 0.127 6.821 1.00 98.19 108 THR A O 1
ATOM 911 N N . SER A 1 109 ? -15.312 0.638 8.379 1.00 96.94 109 SER A N 1
ATOM 912 C CA . SER A 1 109 ? -16.444 0.025 7.663 1.00 96.94 109 SER A CA 1
ATOM 913 C C . SER A 1 109 ? -16.676 0.632 6.273 1.00 96.94 109 SER A C 1
ATOM 915 O O . SER A 1 109 ? -17.058 -0.068 5.337 1.00 96.94 109 SER A O 1
ATOM 917 N N . LYS A 1 110 ? -16.390 1.928 6.106 1.00 97.19 110 LYS A N 1
ATOM 918 C CA . LYS A 1 110 ? -16.489 2.620 4.817 1.00 97.19 110 LYS A CA 1
ATOM 919 C C . LYS A 1 110 ? -15.471 2.091 3.804 1.00 97.19 110 LYS A C 1
ATOM 921 O O . LYS A 1 110 ? -15.791 1.956 2.624 1.00 97.19 110 LYS A O 1
ATOM 926 N N . SER A 1 111 ? -14.263 1.771 4.265 1.00 97.44 111 SER A N 1
ATOM 927 C CA . SER A 1 111 ? -13.252 1.115 3.431 1.00 97.44 111 SER A CA 1
ATOM 928 C C . SER A 1 111 ? -13.633 -0.299 3.054 1.00 97.44 111 SER A C 1
ATOM 930 O O . SER A 1 111 ? -13.406 -0.680 1.914 1.00 97.44 111 SER A O 1
ATOM 932 N N . GLU A 1 112 ? -14.240 -1.055 3.968 1.00 97.25 112 GLU A N 1
ATOM 933 C CA . GLU A 1 112 ? -14.725 -2.405 3.666 1.00 97.25 112 GLU A CA 1
ATOM 934 C C . GLU A 1 112 ? -15.778 -2.384 2.551 1.00 97.25 112 GLU A C 1
ATOM 936 O O . GLU A 1 112 ? -15.700 -3.171 1.611 1.00 97.25 112 GLU A O 1
ATOM 941 N N . HIS A 1 113 ? -16.701 -1.420 2.580 1.00 97.38 113 HIS A N 1
ATOM 942 C CA . HIS A 1 113 ? -17.668 -1.249 1.496 1.00 97.38 113 HIS A CA 1
ATOM 943 C C . HIS A 1 113 ? -16.994 -0.938 0.149 1.00 97.38 113 HIS A C 1
ATOM 945 O O . HIS A 1 113 ? -17.293 -1.582 -0.855 1.00 97.38 113 HIS A O 1
ATOM 951 N N . LEU A 1 114 ? -16.050 0.012 0.119 1.00 97.31 114 LEU A N 1
ATOM 952 C CA . LEU A 1 114 ? -15.329 0.355 -1.111 1.00 97.31 114 LEU A CA 1
ATOM 953 C C . LEU A 1 114 ? -14.450 -0.804 -1.611 1.00 97.31 114 LEU A C 1
ATOM 955 O O . LEU A 1 114 ? -14.366 -1.035 -2.814 1.00 97.31 114 LEU A O 1
ATOM 959 N N . TYR A 1 115 ? -13.830 -1.554 -0.703 1.00 97.81 115 TYR A N 1
ATOM 960 C CA . TYR A 1 115 ? -13.078 -2.759 -1.035 1.00 97.81 115 TYR A CA 1
ATOM 961 C C . TYR A 1 115 ? -13.973 -3.805 -1.709 1.00 97.81 115 TYR A C 1
ATOM 963 O O . TYR A 1 115 ? -13.611 -4.317 -2.765 1.00 97.81 115 TYR A O 1
ATOM 971 N N . ASN A 1 116 ? -15.162 -4.070 -1.164 1.00 97.56 116 ASN A N 1
ATOM 972 C CA . ASN A 1 116 ? -16.097 -5.024 -1.764 1.00 97.56 116 ASN A CA 1
ATOM 973 C C . ASN A 1 116 ? -16.513 -4.593 -3.174 1.00 97.56 116 ASN A C 1
ATOM 975 O O . ASN A 1 116 ? -16.442 -5.403 -4.093 1.00 97.56 116 ASN A O 1
ATOM 979 N N . LEU A 1 117 ? -16.814 -3.305 -3.380 1.00 97.44 117 LEU A N 1
ATOM 980 C CA . LEU A 1 117 ? -17.113 -2.772 -4.714 1.00 97.44 117 LEU A CA 1
ATOM 981 C C . LEU A 1 117 ? -15.958 -2.988 -5.702 1.00 97.44 117 LEU A C 1
ATOM 983 O O . LEU A 1 117 ? -16.200 -3.306 -6.865 1.00 97.44 117 LEU A O 1
ATOM 987 N N . ILE A 1 118 ? -14.705 -2.830 -5.262 1.00 96.94 118 ILE A N 1
ATOM 988 C CA . ILE A 1 118 ? -13.524 -3.085 -6.100 1.00 96.94 118 ILE A CA 1
ATOM 989 C C . ILE A 1 118 ? -13.469 -4.555 -6.535 1.00 96.94 118 ILE A C 1
ATOM 991 O O . ILE A 1 118 ? -13.274 -4.828 -7.722 1.00 96.94 118 ILE A O 1
ATOM 995 N N . ILE A 1 119 ? -13.659 -5.482 -5.592 1.00 96.62 119 ILE A N 1
ATOM 996 C CA . ILE A 1 119 ? -13.598 -6.925 -5.851 1.00 96.62 119 ILE A CA 1
ATOM 997 C C . ILE A 1 119 ? -14.759 -7.379 -6.743 1.00 96.62 119 ILE A C 1
ATOM 999 O O . ILE A 1 119 ? -14.526 -8.047 -7.748 1.00 96.62 119 ILE A O 1
ATOM 1003 N N . GLU A 1 120 ? -15.991 -6.969 -6.436 1.00 97.31 120 GLU A N 1
ATOM 1004 C CA . GLU A 1 120 ? -17.198 -7.313 -7.205 1.00 97.31 120 GLU A CA 1
ATOM 1005 C C . GLU A 1 120 ? -17.108 -6.853 -8.666 1.00 97.31 120 GLU A C 1
ATOM 1007 O O . GLU A 1 120 ? -17.534 -7.559 -9.580 1.00 97.31 120 GLU A O 1
ATOM 1012 N N . ASN A 1 121 ? -16.496 -5.690 -8.902 1.00 97.06 121 ASN A N 1
ATOM 1013 C CA . ASN A 1 121 ? -16.318 -5.129 -10.241 1.00 97.06 121 ASN A CA 1
ATOM 1014 C C . ASN A 1 121 ? -15.010 -5.566 -10.917 1.00 97.06 121 ASN A C 1
ATOM 1016 O O . ASN A 1 121 ? -14.694 -5.072 -12.000 1.00 97.06 121 ASN A O 1
ATOM 1020 N N . ASN A 1 122 ? -14.251 -6.495 -10.321 1.00 95.25 122 ASN A N 1
ATOM 1021 C CA . ASN A 1 122 ? -13.004 -7.020 -10.881 1.00 95.25 122 ASN A CA 1
ATOM 1022 C C . ASN A 1 122 ? -11.980 -5.925 -11.250 1.00 95.25 122 ASN A C 1
ATOM 1024 O O . ASN A 1 122 ? -11.284 -6.026 -12.267 1.00 95.25 122 ASN A O 1
ATOM 1028 N N . LEU A 1 123 ? -11.904 -4.868 -10.438 1.00 94.81 123 LEU A N 1
ATOM 1029 C CA . LEU A 1 123 ? -10.993 -3.742 -10.645 1.00 94.81 123 LEU A CA 1
ATOM 1030 C C . LEU A 1 123 ? -9.619 -4.027 -10.013 1.00 94.81 123 LEU A C 1
ATOM 1032 O O . LEU A 1 123 ? -9.520 -4.792 -9.059 1.00 94.81 123 LEU A O 1
ATOM 1036 N N . PHE A 1 124 ? -8.567 -3.364 -10.510 1.00 94.44 124 PHE A N 1
ATOM 1037 C CA . PHE A 1 124 ? -7.204 -3.408 -9.947 1.00 94.44 124 PHE A CA 1
ATOM 1038 C C . PHE A 1 124 ? -6.540 -4.799 -9.904 1.00 94.44 124 PHE A C 1
ATOM 1040 O O . PHE A 1 124 ? -5.787 -5.101 -8.977 1.00 94.44 124 PHE A O 1
ATOM 1047 N N . LYS A 1 125 ? -6.826 -5.673 -10.879 1.00 94.25 125 LYS A N 1
ATOM 1048 C CA . LYS A 1 125 ? -6.290 -7.049 -10.906 1.00 94.25 125 LYS A CA 1
ATOM 1049 C C . LYS A 1 125 ? -4.764 -7.081 -10.787 1.00 94.25 125 LYS A C 1
ATOM 1051 O O . LYS A 1 125 ? -4.233 -7.762 -9.916 1.00 94.25 125 LYS A O 1
ATOM 1056 N N . ASP A 1 126 ? -4.075 -6.273 -11.589 1.00 93.12 126 ASP A N 1
ATOM 1057 C CA . ASP A 1 126 ? -2.611 -6.247 -11.636 1.00 93.12 126 ASP A CA 1
ATOM 1058 C C . ASP A 1 126 ? -1.984 -5.758 -10.324 1.00 93.12 126 ASP A C 1
ATOM 1060 O O . ASP A 1 126 ? -0.883 -6.176 -9.958 1.00 93.12 126 ASP A O 1
ATOM 1064 N N . GLU A 1 127 ? -2.630 -4.822 -9.628 1.00 94.75 127 GLU A N 1
ATOM 1065 C CA . GLU A 1 127 ? -2.191 -4.322 -8.327 1.00 94.75 127 GLU A CA 1
ATOM 1066 C C . GLU A 1 127 ? -2.493 -5.316 -7.205 1.00 94.75 127 GLU A C 1
ATOM 1068 O O . GLU A 1 127 ? -1.648 -5.521 -6.331 1.00 94.75 127 GLU A O 1
ATOM 1073 N N . ILE A 1 128 ? -3.663 -5.959 -7.241 1.00 95.12 128 ILE A N 1
ATOM 1074 C CA . ILE A 1 128 ? -4.057 -7.002 -6.287 1.00 95.12 128 ILE A CA 1
ATOM 1075 C C . ILE A 1 128 ? -3.094 -8.187 -6.369 1.00 95.12 128 ILE A C 1
ATOM 1077 O O . ILE A 1 128 ? -2.606 -8.647 -5.330 1.00 95.12 128 ILE A O 1
ATOM 1081 N N . ASP A 1 129 ? -2.777 -8.649 -7.578 1.00 94.31 129 ASP A N 1
ATOM 1082 C CA . ASP A 1 129 ? -1.857 -9.765 -7.799 1.00 94.31 129 ASP A CA 1
ATOM 1083 C C . ASP A 1 129 ? -0.445 -9.414 -7.330 1.00 94.31 129 ASP A C 1
ATOM 1085 O O . ASP A 1 129 ? 0.177 -10.169 -6.575 1.00 94.31 129 ASP A O 1
ATOM 1089 N N . PHE A 1 130 ? 0.050 -8.228 -7.694 1.00 93.88 130 PHE A N 1
ATOM 1090 C CA . PHE A 1 130 ? 1.353 -7.750 -7.236 1.00 93.88 130 PHE A CA 1
ATOM 1091 C C . PHE A 1 130 ? 1.433 -7.696 -5.703 1.00 93.88 130 PHE A C 1
ATOM 1093 O O . PHE A 1 130 ? 2.363 -8.239 -5.098 1.00 93.88 130 PHE A O 1
ATOM 1100 N N . MET A 1 131 ? 0.437 -7.094 -5.051 1.00 94.62 131 MET A N 1
ATOM 1101 C CA . MET A 1 131 ? 0.413 -6.962 -3.595 1.00 94.62 131 MET A CA 1
ATOM 1102 C C . MET A 1 131 ? 0.325 -8.315 -2.890 1.00 94.62 131 MET A C 1
ATOM 1104 O O . MET A 1 131 ? 1.054 -8.552 -1.925 1.00 94.62 131 MET A O 1
ATOM 1108 N N . SER A 1 132 ? -0.492 -9.232 -3.407 1.00 93.25 132 SER A N 1
ATOM 1109 C CA . SER A 1 132 ? -0.658 -10.577 -2.845 1.00 93.25 132 SER A CA 1
ATOM 1110 C C . SER A 1 132 ? 0.620 -11.413 -2.899 1.00 93.25 132 SER A C 1
ATOM 1112 O O . SER A 1 132 ? 0.876 -12.184 -1.967 1.00 93.25 132 SER A O 1
ATOM 1114 N N . ASN A 1 133 ? 1.432 -11.228 -3.942 1.00 93.31 133 ASN A N 1
ATOM 1115 C CA . ASN A 1 133 ? 2.676 -11.967 -4.157 1.00 93.31 133 ASN A CA 1
ATOM 1116 C C . ASN A 1 133 ? 3.890 -11.333 -3.457 1.00 93.31 133 ASN A C 1
ATOM 1118 O O . ASN A 1 133 ? 4.752 -12.049 -2.932 1.00 93.31 133 ASN A O 1
ATOM 1122 N N . PHE A 1 134 ? 3.956 -9.998 -3.413 1.00 92.88 134 PHE A N 1
ATOM 1123 C CA . PHE A 1 134 ? 5.168 -9.278 -3.009 1.00 92.88 134 PHE A CA 1
ATOM 1124 C C . PHE A 1 134 ? 4.982 -8.321 -1.830 1.00 92.88 134 PHE A C 1
ATOM 1126 O O . PHE A 1 134 ? 5.901 -8.182 -1.023 1.00 92.88 134 PHE A O 1
ATOM 1133 N N . GLY A 1 135 ? 3.814 -7.697 -1.661 1.00 90.81 135 GLY A N 1
ATOM 1134 C CA . GLY A 1 135 ? 3.613 -6.613 -0.688 1.00 90.81 135 GLY A CA 1
ATOM 1135 C C . GLY A 1 135 ? 3.970 -6.993 0.755 1.00 90.81 135 GLY A C 1
ATOM 1136 O O . GLY A 1 135 ? 4.684 -6.265 1.448 1.00 90.81 135 GLY A O 1
ATOM 1137 N N . TYR A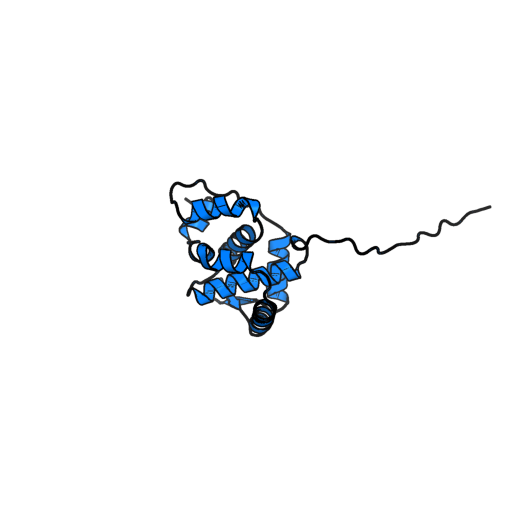 1 136 ? 3.578 -8.193 1.191 1.00 91.94 136 TYR A N 1
ATOM 1138 C CA . TYR A 1 136 ? 3.866 -8.692 2.543 1.00 91.94 136 TYR A CA 1
ATOM 1139 C C . TYR A 1 136 ? 5.360 -8.946 2.819 1.00 91.94 136 TYR A C 1
ATOM 1141 O O . TYR A 1 136 ? 5.754 -9.065 3.983 1.00 91.94 136 TYR A O 1
ATOM 1149 N N . ARG A 1 137 ? 6.193 -9.037 1.772 1.00 93.81 137 ARG A N 1
ATOM 1150 C CA . ARG A 1 137 ? 7.647 -9.247 1.878 1.00 93.81 137 ARG A CA 1
ATOM 1151 C C . ARG A 1 137 ? 8.396 -7.968 2.235 1.00 93.81 137 ARG A C 1
ATOM 1153 O O . ARG A 1 137 ? 9.564 -8.044 2.605 1.00 93.81 137 ARG A O 1
ATOM 1160 N N . LEU A 1 138 ? 7.751 -6.801 2.168 1.00 93.75 138 LEU A N 1
ATOM 1161 C CA . LEU A 1 13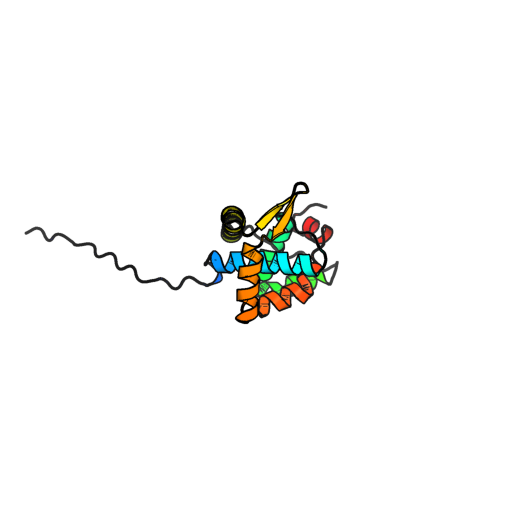8 ? 8.344 -5.550 2.626 1.00 93.75 138 LEU A CA 1
ATOM 1162 C C . LEU A 1 138 ? 8.467 -5.559 4.161 1.00 93.75 138 LEU A C 1
ATOM 1164 O O . LEU A 1 138 ? 7.504 -5.312 4.896 1.00 93.75 138 LEU A O 1
ATOM 1168 N N . THR A 1 139 ? 9.664 -5.882 4.648 1.00 92.56 139 THR A N 1
ATOM 1169 C CA . THR A 1 139 ? 9.998 -5.906 6.080 1.00 92.56 139 THR A CA 1
ATOM 1170 C C . THR A 1 139 ? 10.492 -4.546 6.573 1.00 92.56 139 THR A C 1
ATOM 1172 O O . THR A 1 139 ? 10.843 -3.684 5.771 1.00 92.56 139 THR A O 1
ATOM 1175 N N . GLN A 1 140 ? 10.587 -4.372 7.896 1.00 91.38 140 GLN A N 1
ATOM 1176 C CA . GLN A 1 140 ? 11.190 -3.169 8.481 1.00 91.38 140 GLN A CA 1
ATOM 1177 C C . GLN A 1 140 ? 12.632 -2.962 7.999 1.00 91.38 140 GLN A C 1
ATOM 1179 O O . GLN A 1 140 ? 12.976 -1.867 7.584 1.00 91.38 140 GLN A O 1
ATOM 1184 N N . LYS A 1 141 ? 13.428 -4.037 7.905 1.00 91.38 141 LYS A N 1
ATOM 1185 C CA . LYS A 1 141 ? 14.798 -3.973 7.367 1.00 91.38 141 LYS A CA 1
ATOM 1186 C C . LYS A 1 141 ? 14.841 -3.446 5.930 1.00 91.38 141 LYS A C 1
ATOM 1188 O O . LYS A 1 141 ? 15.753 -2.713 5.569 1.00 91.38 141 LYS A O 1
ATOM 1193 N N . ASN A 1 142 ? 13.863 -3.819 5.104 1.00 92.00 142 ASN A N 1
ATOM 1194 C CA . ASN A 1 142 ? 13.767 -3.320 3.731 1.00 92.00 142 ASN A CA 1
ATOM 1195 C C . ASN A 1 142 ? 13.424 -1.826 3.718 1.00 92.00 142 ASN A C 1
ATOM 1197 O O . ASN A 1 142 ? 14.004 -1.077 2.938 1.00 92.00 142 ASN A O 1
ATOM 1201 N N . ILE A 1 143 ? 12.504 -1.404 4.592 1.00 91.94 143 ILE A N 1
ATOM 1202 C CA . ILE A 1 143 ? 12.130 0.004 4.759 1.00 91.94 143 ILE A CA 1
ATOM 1203 C C . ILE A 1 143 ? 13.344 0.822 5.202 1.00 91.94 143 ILE A C 1
ATOM 1205 O O . ILE A 1 143 ? 13.629 1.834 4.574 1.00 91.94 143 ILE A O 1
ATOM 1209 N N . ASP A 1 144 ? 14.081 0.362 6.216 1.00 91.69 144 ASP A N 1
ATOM 1210 C CA . ASP A 1 144 ? 15.257 1.051 6.762 1.00 91.69 144 ASP A CA 1
ATOM 1211 C C . ASP A 1 144 ? 16.341 1.251 5.690 1.00 91.69 144 ASP A C 1
ATOM 1213 O O . ASP A 1 144 ? 16.833 2.366 5.513 1.00 91.69 144 ASP A O 1
ATOM 1217 N N . LYS A 1 145 ? 16.604 0.216 4.876 1.00 90.19 145 LYS A N 1
ATOM 1218 C CA . LYS A 1 145 ? 17.491 0.310 3.704 1.00 90.19 145 LYS A CA 1
ATOM 1219 C C . LYS A 1 145 ? 17.037 1.378 2.706 1.00 90.19 145 LYS A C 1
ATOM 1221 O O . LYS A 1 145 ? 17.855 2.170 2.254 1.00 90.19 145 LYS A O 1
ATOM 1226 N N . ILE A 1 146 ? 15.748 1.405 2.361 1.00 90.06 146 ILE A N 1
ATOM 1227 C CA . ILE A 1 146 ? 15.185 2.371 1.403 1.00 90.06 146 ILE A CA 1
ATOM 1228 C C . ILE A 1 146 ? 15.333 3.811 1.912 1.00 90.06 146 ILE A C 1
ATOM 1230 O O . ILE A 1 146 ? 15.634 4.707 1.130 1.00 90.06 146 ILE A O 1
ATOM 1234 N N . ILE A 1 147 ? 15.129 4.043 3.211 1.00 87.00 147 ILE A N 1
ATOM 1235 C CA . ILE A 1 147 ? 15.211 5.384 3.816 1.00 87.00 147 ILE A CA 1
ATOM 1236 C C . ILE A 1 147 ? 16.637 5.782 4.230 1.00 87.00 147 ILE A C 1
ATOM 1238 O O . ILE A 1 147 ? 16.817 6.850 4.812 1.00 87.00 147 ILE A O 1
ATOM 1242 N N . GLY A 1 148 ? 17.639 4.935 3.971 1.00 82.44 148 GLY A N 1
ATOM 1243 C CA . GLY A 1 148 ? 19.041 5.209 4.292 1.00 82.44 148 GLY A CA 1
ATOM 1244 C C . GLY A 1 148 ? 19.393 5.107 5.780 1.00 82.44 148 GLY A C 1
ATOM 1245 O O . GLY A 1 148 ? 20.391 5.684 6.206 1.00 82.44 148 GLY A O 1
ATOM 1246 N N . LYS A 1 149 ? 18.598 4.392 6.586 1.00 72.38 149 LYS A N 1
ATOM 1247 C CA . LYS A 1 149 ? 18.967 4.054 7.967 1.00 72.38 149 LYS A CA 1
ATOM 1248 C C . LYS A 1 149 ? 19.764 2.748 7.950 1.00 72.38 149 LYS A C 1
ATOM 1250 O O . LYS A 1 149 ? 19.243 1.722 7.519 1.00 72.38 149 LYS A O 1
ATOM 1255 N N . SER A 1 150 ? 21.034 2.833 8.355 1.00 52.66 150 SER A N 1
ATOM 1256 C CA . SER A 1 150 ? 21.950 1.687 8.487 1.00 52.66 150 SER A CA 1
ATOM 1257 C C . SER A 1 150 ? 21.848 1.098 9.884 1.00 52.66 150 SER A C 1
ATOM 1259 O O . SER A 1 150 ? 21.856 1.915 10.832 1.00 52.66 150 SER A O 1
#

Secondary structure (DSSP, 8-state):
-----------------GGG-HHHHHHHHHHHHHHHHHTT----HHHHHHHHHHHH-GGGHHHHHHHHH-TTSPPPP----HHHHHHHHHHHHTTSEEE-TTS-EEE-HHHHHHHHHHHHTT--HHHHHHHHHHGGG--HHHHHHHTT--